Protein AF-A0A3D0UW95-F1 (afdb_monomer)

Mean predicted aligned error: 10.12 Å

Foldseek 3Di:
DCCVVVVLVVVLVVLVVVLVVLLVVLVVQCVPCPPPPVSNVVSVVSNVVSVVSNVVSVVSVVVVVVVCVVVVVVVVPDDPDDD

Radius of gyration: 20.66 Å; Cα contacts (8 Å, |Δi|>4): 40; chains: 1; bounding box: 47×20×62 Å

Secondary structure (DSSP, 8-state):
-HHHHHHHHHHHHHHHHHHHHHHHHHHHHHHTTTT-HHHHHHHHHHHHHHHHHHHHHHHHHHHHHHHHHHHHHHHT-S-----

pLDDT: mean 78.64, std 9.59, range [53.0, 88.88]

Structure (mmCIF, N/CA/C/O backbone):
data_AF-A0A3D0UW95-F1
#
_entry.id   AF-A0A3D0UW95-F1
#
loop_
_atom_site.group_PDB
_atom_site.id
_atom_site.type_symbol
_atom_site.label_atom_id
_atom_site.label_alt_id
_atom_site.label_comp_id
_atom_site.label_asym_id
_atom_site.label_entity_id
_atom_site.label_seq_id
_atom_site.pdbx_PDB_ins_code
_atom_site.Cartn_x
_atom_site.Cartn_y
_atom_site.Cartn_z
_atom_site.occupancy
_atom_site.B_iso_or_equiv
_atom_site.auth_seq_id
_atom_site.auth_comp_id
_atom_site.auth_asym_id
_atom_site.auth_atom_id
_atom_site.pdbx_PDB_model_num
ATOM 1 N N . MET A 1 1 ? 8.632 3.727 -23.696 1.00 54.31 1 MET A N 1
ATOM 2 C CA . MET A 1 1 ? 8.411 2.674 -22.669 1.00 54.31 1 MET A CA 1
ATOM 3 C C . MET A 1 1 ? 7.570 3.241 -21.524 1.00 54.31 1 MET A C 1
ATOM 5 O O . MET A 1 1 ? 7.931 3.143 -20.356 1.00 54.31 1 MET A O 1
ATOM 9 N N . ASP A 1 2 ? 6.435 3.848 -21.863 1.00 67.06 2 ASP A N 1
ATOM 10 C CA . ASP A 1 2 ? 5.705 4.741 -20.949 1.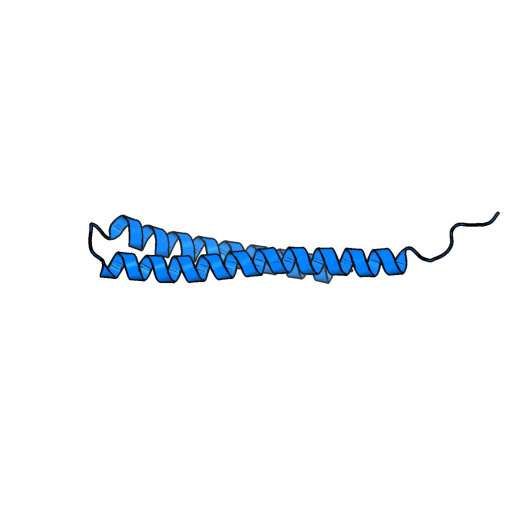00 67.06 2 ASP A CA 1
ATOM 11 C C . ASP A 1 2 ? 4.419 4.108 -20.433 1.00 67.06 2 ASP A C 1
ATOM 13 O O . ASP A 1 2 ? 3.977 4.411 -19.331 1.00 67.06 2 ASP A O 1
ATOM 17 N N . ILE A 1 3 ? 3.897 3.126 -21.170 1.00 73.44 3 ILE A N 1
ATOM 18 C CA . ILE A 1 3 ? 2.799 2.258 -20.736 1.00 73.44 3 ILE A CA 1
ATOM 19 C C . ILE A 1 3 ? 3.140 1.551 -19.425 1.00 73.44 3 ILE A C 1
ATOM 21 O O . ILE A 1 3 ? 2.298 1.498 -18.542 1.00 73.44 3 ILE A O 1
ATOM 25 N N . VAL A 1 4 ? 4.381 1.087 -19.247 1.00 75.19 4 VAL A N 1
ATOM 26 C CA . VAL A 1 4 ? 4.815 0.430 -18.004 1.00 75.19 4 VAL A CA 1
ATOM 27 C C . VAL A 1 4 ? 4.777 1.416 -16.833 1.00 75.19 4 VAL A C 1
ATOM 29 O O . VAL A 1 4 ? 4.137 1.139 -15.823 1.00 75.19 4 VAL A O 1
ATOM 32 N N . LYS A 1 5 ? 5.380 2.606 -16.981 1.00 74.94 5 LYS A N 1
ATOM 33 C CA . LYS A 1 5 ? 5.363 3.645 -15.935 1.00 74.94 5 LYS A CA 1
ATOM 34 C C . LYS A 1 5 ? 3.947 4.122 -15.621 1.00 74.94 5 LYS A C 1
ATOM 36 O O . LYS A 1 5 ? 3.609 4.286 -14.455 1.00 74.94 5 LYS A O 1
ATOM 41 N N . SER A 1 6 ? 3.127 4.329 -16.649 1.00 79.19 6 SER A N 1
ATOM 42 C CA . SER A 1 6 ? 1.746 4.787 -16.509 1.00 79.19 6 SER A CA 1
ATOM 43 C C . SER A 1 6 ? 0.872 3.728 -15.835 1.00 79.19 6 SER A C 1
ATOM 45 O O . SER A 1 6 ? 0.158 4.047 -14.891 1.00 79.19 6 SER A O 1
ATOM 47 N N . PHE A 1 7 ? 1.008 2.458 -16.225 1.00 81.50 7 PHE A N 1
ATOM 48 C CA . PHE A 1 7 ? 0.290 1.337 -15.620 1.00 81.50 7 PHE A CA 1
ATOM 49 C C . PHE A 1 7 ? 0.665 1.147 -14.149 1.00 81.50 7 PHE A C 1
ATOM 51 O O . PHE A 1 7 ? -0.211 1.056 -13.296 1.00 81.50 7 PHE A O 1
ATOM 58 N N . ILE A 1 8 ? 1.959 1.167 -13.829 1.00 82.12 8 ILE A N 1
ATOM 59 C CA . ILE A 1 8 ? 2.451 1.103 -12.448 1.00 82.12 8 ILE A CA 1
ATOM 60 C C . ILE A 1 8 ? 1.944 2.295 -11.640 1.00 82.12 8 ILE A C 1
ATOM 62 O O . ILE A 1 8 ? 1.340 2.085 -10.598 1.00 82.12 8 ILE A O 1
ATOM 66 N N . ASN A 1 9 ? 2.094 3.532 -12.119 1.00 82.19 9 ASN A N 1
ATOM 67 C CA . ASN A 1 9 ? 1.622 4.708 -11.383 1.00 82.19 9 ASN A CA 1
ATOM 68 C C . ASN A 1 9 ? 0.097 4.689 -11.167 1.00 82.19 9 ASN A C 1
ATOM 70 O O . ASN A 1 9 ? -0.388 5.081 -10.108 1.00 82.19 9 ASN A O 1
ATOM 74 N N . TRP A 1 10 ? -0.658 4.172 -12.138 1.00 84.62 10 TRP A N 1
ATOM 75 C CA . TRP A 1 10 ? -2.103 3.985 -12.027 1.00 84.62 10 TRP A CA 1
ATOM 76 C C . TRP A 1 10 ? -2.470 2.935 -10.968 1.00 84.62 10 TRP A C 1
ATOM 78 O O . TRP A 1 10 ? -3.297 3.202 -10.095 1.00 84.62 10 TRP A O 1
ATOM 88 N N . VAL A 1 11 ? -1.798 1.779 -10.972 1.00 82.94 11 VAL A N 1
ATOM 89 C CA . VAL A 1 11 ? -1.989 0.725 -9.961 1.00 82.94 11 VAL A CA 1
ATOM 90 C C . VAL A 1 11 ? -1.542 1.194 -8.574 1.00 82.94 11 VAL A C 1
ATOM 92 O O . VAL A 1 11 ? -2.258 0.951 -7.607 1.00 82.94 11 VAL A O 1
ATOM 95 N N . LEU A 1 12 ? -0.416 1.907 -8.450 1.00 81.69 12 LEU A N 1
ATOM 96 C CA . LEU A 1 12 ? 0.060 2.475 -7.181 1.00 81.69 12 LEU A CA 1
ATOM 97 C C . LEU A 1 12 ? -0.909 3.521 -6.621 1.00 81.69 12 LEU A C 1
ATOM 99 O O . LEU A 1 12 ? -1.131 3.555 -5.409 1.00 81.69 12 LEU A O 1
ATOM 103 N N . GLY A 1 13 ? -1.492 4.359 -7.481 1.00 82.56 13 GLY A N 1
ATOM 104 C CA . GLY A 1 13 ? -2.510 5.332 -7.088 1.00 82.56 13 GLY A CA 1
ATOM 105 C C . GLY A 1 13 ? -3.767 4.650 -6.549 1.00 82.56 13 GLY A C 1
ATOM 106 O O . GLY A 1 13 ? -4.251 5.004 -5.472 1.00 82.56 13 GLY A O 1
ATOM 107 N N . LEU A 1 14 ? -4.246 3.614 -7.244 1.00 86.19 14 LEU A N 1
ATOM 108 C CA . LEU A 1 14 ? -5.409 2.838 -6.813 1.00 86.19 14 LEU A CA 1
ATOM 109 C C . LEU A 1 14 ? -5.136 2.068 -5.510 1.00 86.19 14 LEU A C 1
ATOM 111 O O . LEU A 1 14 ? -5.962 2.085 -4.599 1.00 86.19 14 LEU A O 1
ATOM 115 N N . LEU A 1 15 ? -3.957 1.452 -5.371 1.00 84.25 15 LEU A N 1
ATOM 116 C CA . LEU A 1 15 ? -3.552 0.769 -4.138 1.00 84.25 15 LEU A CA 1
ATOM 117 C C . LEU A 1 15 ? -3.424 1.736 -2.959 1.00 84.25 15 LEU A C 1
ATOM 119 O O . LEU A 1 15 ? -3.847 1.398 -1.857 1.00 84.25 15 LEU A O 1
ATOM 123 N N . SER A 1 16 ? -2.868 2.930 -3.178 1.00 80.94 16 SER A N 1
ATOM 124 C CA . SER A 1 16 ? -2.737 3.950 -2.129 1.00 80.94 16 SER A CA 1
ATOM 125 C C . SER A 1 16 ? -4.100 4.431 -1.642 1.00 80.94 16 SER A C 1
ATOM 127 O O . SER A 1 16 ? -4.285 4.620 -0.442 1.00 80.94 16 SER A O 1
ATOM 129 N N . LEU A 1 17 ? -5.076 4.562 -2.544 1.00 87.81 17 LEU A N 1
ATOM 130 C CA . LEU A 1 17 ? -6.451 4.904 -2.184 1.00 87.81 17 LEU A CA 1
ATOM 131 C C . LEU A 1 17 ? -7.094 3.816 -1.307 1.00 87.81 17 LEU A C 1
ATOM 133 O O . LEU A 1 17 ? -7.708 4.119 -0.284 1.00 87.81 17 LEU A O 1
ATOM 137 N N . ILE A 1 18 ? -6.899 2.544 -1.665 1.00 86.44 18 ILE A N 1
ATOM 138 C CA . ILE A 1 18 ? -7.389 1.399 -0.882 1.00 86.44 18 ILE A CA 1
ATOM 139 C C . ILE A 1 18 ? -6.677 1.321 0.479 1.00 86.44 18 ILE A C 1
ATOM 141 O O . ILE A 1 18 ? -7.320 1.093 1.505 1.00 86.44 18 ILE A O 1
ATOM 145 N N . ALA A 1 19 ? -5.361 1.548 0.513 1.00 83.31 19 ALA A N 1
ATOM 146 C CA . ALA A 1 19 ? -4.567 1.567 1.739 1.00 83.31 19 ALA A CA 1
ATOM 147 C C . ALA A 1 19 ? -5.012 2.688 2.689 1.00 83.31 19 ALA A C 1
ATOM 149 O O . ALA A 1 19 ? -5.143 2.445 3.887 1.00 83.31 19 ALA A O 1
ATOM 150 N N . LEU A 1 20 ? -5.318 3.879 2.162 1.00 85.56 20 LEU A N 1
ATOM 151 C CA . LEU A 1 20 ? -5.922 4.977 2.922 1.00 85.56 20 LEU A CA 1
ATOM 152 C C . LEU A 1 20 ? -7.284 4.583 3.499 1.00 85.56 20 LEU A C 1
ATOM 154 O O . LEU A 1 20 ? -7.529 4.813 4.680 1.00 85.56 20 LEU A O 1
ATOM 158 N N . GLY A 1 21 ? -8.145 3.935 2.709 1.00 87.56 21 GLY A N 1
ATOM 159 C CA . GLY A 1 21 ? -9.438 3.435 3.185 1.00 87.56 21 GLY A CA 1
ATOM 160 C C . GLY A 1 21 ? -9.299 2.431 4.336 1.00 87.56 21 GLY A C 1
ATOM 161 O O . GLY A 1 21 ? -9.975 2.557 5.357 1.00 87.56 21 GLY A O 1
ATOM 162 N N . MET A 1 22 ? -8.372 1.475 4.220 1.00 82.69 22 MET A N 1
ATOM 163 C CA . MET A 1 22 ? -8.083 0.509 5.288 1.00 82.69 22 MET A CA 1
ATOM 164 C C . MET A 1 22 ? -7.449 1.161 6.521 1.00 82.69 22 MET A C 1
ATOM 166 O O . MET A 1 22 ? -7.785 0.790 7.645 1.00 82.69 22 MET A O 1
ATOM 170 N N . ALA A 1 23 ? -6.563 2.142 6.333 1.00 83.69 23 ALA A N 1
ATOM 171 C CA . ALA A 1 23 ? -5.954 2.893 7.425 1.00 83.69 23 ALA A CA 1
ATOM 172 C C . ALA A 1 23 ? -6.994 3.721 8.190 1.00 83.69 23 ALA A C 1
ATOM 174 O O . ALA A 1 23 ? -6.971 3.733 9.418 1.00 83.69 23 ALA A O 1
ATOM 175 N N . LEU A 1 24 ? -7.941 4.349 7.485 1.00 86.94 24 LEU A N 1
ATOM 176 C CA . LEU A 1 24 ? -9.061 5.058 8.102 1.00 86.94 24 LEU A CA 1
ATOM 177 C C . LEU A 1 24 ? -9.963 4.097 8.872 1.00 86.94 24 LEU A C 1
ATOM 179 O O . LEU A 1 24 ? -10.280 4.381 10.019 1.00 86.94 24 LEU A O 1
ATOM 183 N N . TRP A 1 25 ? -10.317 2.943 8.302 1.00 83.50 25 TRP A N 1
ATOM 184 C CA . TRP A 1 25 ? -11.153 1.950 8.985 1.00 83.50 25 TRP A CA 1
ATOM 185 C C . TRP A 1 25 ? -10.479 1.387 10.244 1.00 83.50 25 TRP A C 1
ATOM 187 O O . TRP A 1 25 ? -11.073 1.363 11.322 1.00 83.50 25 TRP A O 1
ATOM 197 N N . GLY A 1 26 ? -9.214 0.973 10.132 1.00 83.19 26 GLY A N 1
ATOM 198 C CA . GLY A 1 26 ? -8.429 0.464 11.258 1.00 83.19 26 GLY A CA 1
ATOM 199 C C . GLY A 1 26 ? -8.161 1.533 12.320 1.00 83.19 26 GLY A C 1
ATOM 200 O O . GLY A 1 26 ? -8.253 1.252 13.514 1.00 83.19 26 GLY A O 1
ATOM 201 N N . GLY A 1 27 ? -7.896 2.770 11.892 1.00 81.94 27 GLY A N 1
ATOM 202 C CA . GLY A 1 27 ? -7.702 3.926 12.763 1.00 81.94 27 GLY A CA 1
ATOM 203 C C . GLY A 1 27 ? -8.974 4.311 13.515 1.00 81.94 27 GLY A C 1
ATOM 204 O O . GLY A 1 27 ? -8.925 4.477 14.731 1.00 81.94 27 GLY A O 1
ATOM 205 N N . PHE A 1 28 ? -10.127 4.365 12.840 1.00 83.38 28 PHE A N 1
ATOM 206 C CA . PHE A 1 28 ? -11.418 4.624 13.487 1.00 83.38 28 PHE A CA 1
ATOM 207 C C . PHE A 1 28 ? -11.747 3.538 14.509 1.00 83.38 28 PHE A C 1
ATOM 209 O O . PHE A 1 28 ? -12.146 3.838 15.629 1.00 83.38 28 PHE A O 1
ATOM 216 N N . GLN A 1 29 ? -11.497 2.272 14.169 1.0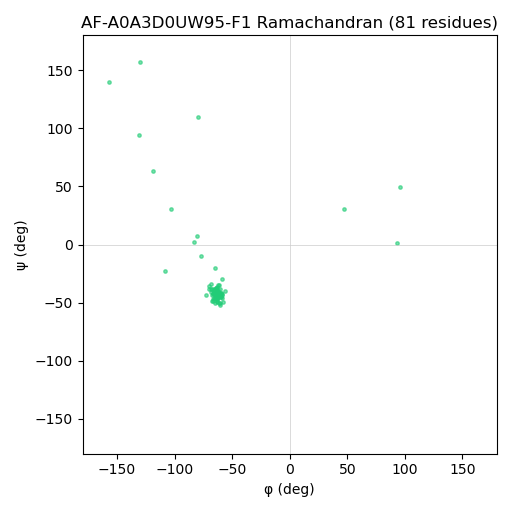0 81.81 29 GLN A N 1
ATOM 217 C CA . GLN A 1 29 ? -11.700 1.159 15.090 1.00 81.81 29 GLN A CA 1
ATOM 218 C C . GLN A 1 29 ? -10.800 1.250 16.336 1.00 81.81 29 GLN A C 1
ATOM 220 O O . GLN A 1 29 ? -11.250 0.889 17.422 1.00 81.81 29 GLN A O 1
ATOM 225 N N . MET A 1 30 ? -9.565 1.754 16.211 1.00 77.38 30 MET A N 1
ATOM 226 C CA . MET A 1 30 ? -8.678 2.007 17.358 1.00 77.38 30 MET A CA 1
ATOM 227 C C . MET A 1 30 ? -9.121 3.215 18.190 1.00 77.38 30 MET A C 1
ATOM 229 O O . MET A 1 30 ? -9.140 3.126 19.414 1.00 77.38 30 MET A O 1
ATOM 233 N N . VAL A 1 31 ? -9.502 4.327 17.553 1.00 81.25 31 VAL A N 1
ATOM 234 C CA . VAL A 1 31 ? -9.928 5.560 18.244 1.00 81.25 31 VAL A CA 1
ATOM 235 C C . VAL A 1 31 ? -11.263 5.358 18.968 1.00 81.25 31 VAL A C 1
ATOM 237 O O . VAL A 1 31 ? -11.437 5.820 20.092 1.00 81.25 31 VAL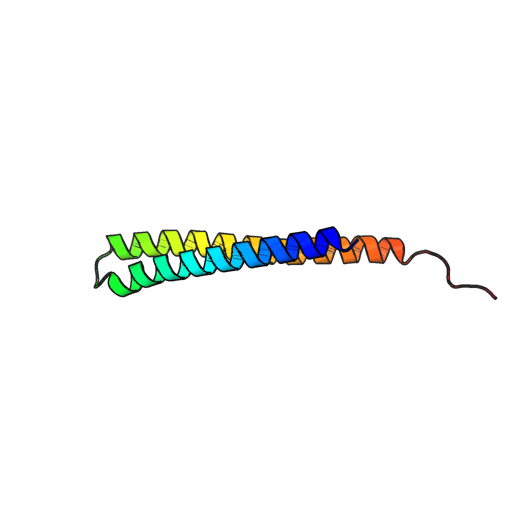 A O 1
ATOM 240 N N . THR A 1 32 ? -12.193 4.608 18.374 1.00 81.06 32 THR A N 1
ATOM 241 C CA . THR A 1 32 ? -13.491 4.265 18.981 1.00 81.06 32 THR A CA 1
ATOM 242 C C . THR A 1 32 ? -13.409 3.053 19.922 1.00 81.06 32 THR A C 1
ATOM 244 O O . THR A 1 32 ? -14.423 2.639 20.481 1.00 81.06 32 THR A O 1
ATOM 247 N N . ALA A 1 33 ? -12.225 2.468 20.145 1.00 76.44 33 ALA A N 1
ATOM 248 C CA . ALA A 1 33 ? -12.083 1.298 21.013 1.00 76.44 33 ALA A CA 1
ATOM 249 C C . ALA A 1 33 ? -12.427 1.587 22.487 1.00 76.44 33 ALA A C 1
ATOM 251 O O . ALA A 1 33 ? -12.742 0.645 23.200 1.00 76.44 33 ALA A O 1
ATOM 252 N N . ALA A 1 34 ? -12.421 2.849 22.943 1.00 74.81 34 ALA A N 1
ATOM 253 C CA . ALA A 1 34 ? -12.852 3.262 24.291 1.00 74.81 34 ALA A CA 1
ATOM 254 C C . ALA A 1 34 ? -12.285 2.403 25.453 1.00 74.81 34 ALA A C 1
ATOM 256 O O . ALA A 1 34 ? -12.938 2.239 26.479 1.00 74.81 34 ALA A O 1
ATOM 257 N N . GLY A 1 35 ? -11.074 1.850 25.290 1.00 70.62 35 GLY A N 1
ATOM 258 C CA . GLY A 1 35 ? -10.413 0.982 26.275 1.00 70.62 35 GLY A CA 1
ATOM 259 C C . GLY A 1 35 ? -10.628 -0.529 26.094 1.00 70.62 35 GLY A C 1
ATOM 260 O O . GLY A 1 35 ? -10.097 -1.303 26.882 1.00 70.62 35 GLY A O 1
ATOM 261 N N . ASP A 1 36 ? -11.359 -0.970 25.067 1.00 80.31 36 ASP A N 1
ATOM 262 C CA . ASP A 1 36 ? -11.522 -2.387 24.722 1.00 80.31 36 ASP A CA 1
ATOM 263 C C . ASP A 1 36 ? -10.294 -2.920 23.957 1.00 80.31 36 ASP A C 1
ATOM 265 O O . ASP A 1 36 ? -10.054 -2.587 22.787 1.00 80.31 36 ASP A O 1
ATOM 269 N N . ASP A 1 37 ? -9.517 -3.781 24.618 1.00 76.62 37 ASP A N 1
ATOM 270 C CA . ASP A 1 37 ? -8.310 -4.408 24.061 1.00 76.62 37 ASP A CA 1
ATOM 271 C C . ASP A 1 37 ? -8.581 -5.223 22.785 1.00 76.62 37 ASP A C 1
ATOM 273 O O . ASP A 1 37 ? -7.708 -5.350 21.916 1.00 76.62 37 ASP A O 1
ATOM 277 N N . GLY A 1 38 ? -9.787 -5.781 22.644 1.00 80.38 38 GLY A N 1
ATOM 278 C CA . GLY A 1 38 ? -10.188 -6.570 21.482 1.00 80.38 38 GLY A CA 1
ATOM 279 C C . GLY A 1 38 ? -10.297 -5.708 20.228 1.00 80.38 38 GLY A C 1
ATOM 280 O O . GLY A 1 38 ? -9.712 -6.026 19.186 1.00 80.38 38 GLY A O 1
ATOM 281 N N . LYS A 1 39 ? -10.990 -4.571 20.334 1.00 75.75 39 LYS A N 1
ATOM 282 C CA . LYS A 1 39 ? -11.129 -3.601 19.237 1.00 75.75 39 LYS A CA 1
ATOM 283 C C . LYS A 1 39 ? -9.798 -2.954 18.878 1.00 75.75 39 LYS A C 1
ATOM 285 O O . LYS A 1 39 ? -9.511 -2.811 17.686 1.00 75.75 39 LYS A O 1
ATOM 290 N N . TYR A 1 40 ? -8.964 -2.660 19.877 1.00 79.81 40 TYR A N 1
ATOM 291 C CA . TYR A 1 40 ? -7.623 -2.115 19.669 1.00 79.81 40 TYR A CA 1
ATOM 292 C C . TYR A 1 40 ? -6.718 -3.093 18.907 1.00 79.81 40 TYR A C 1
ATOM 294 O O . TYR A 1 40 ? -6.151 -2.729 17.876 1.00 79.81 40 TYR A O 1
ATOM 302 N N . LYS A 1 41 ? -6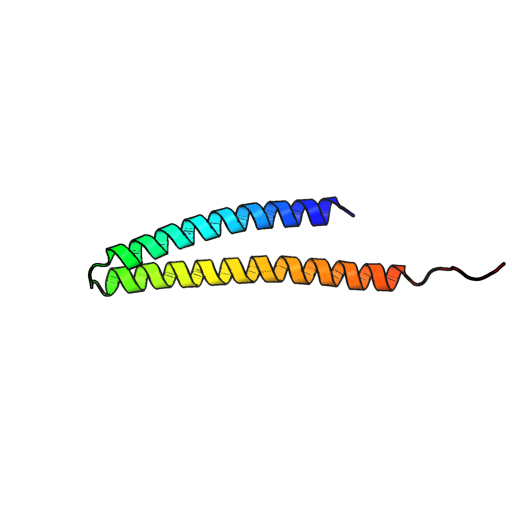.640 -4.366 19.329 1.00 81.19 41 LYS A N 1
ATOM 303 C CA . LYS A 1 41 ? -5.877 -5.403 18.602 1.00 81.19 41 LYS A CA 1
ATOM 304 C C . LYS A 1 41 ? -6.400 -5.631 17.186 1.00 81.19 41 LYS A C 1
ATOM 306 O O . LYS A 1 41 ? -5.600 -5.839 16.273 1.00 81.19 41 LYS A O 1
ATOM 311 N N . GLY A 1 42 ? -7.719 -5.587 16.996 1.00 82.31 42 GLY A N 1
ATOM 312 C CA . GLY A 1 42 ? -8.346 -5.695 15.679 1.00 82.31 42 GLY A CA 1
ATOM 313 C C . GLY A 1 42 ? -7.899 -4.576 14.736 1.00 82.31 42 GLY A C 1
ATOM 314 O O . GLY A 1 42 ? -7.392 -4.857 13.649 1.00 82.31 42 GLY A O 1
ATOM 315 N N . GLY A 1 43 ? -7.998 -3.322 15.181 1.00 81.31 43 GLY A N 1
ATOM 316 C CA . GLY A 1 43 ? -7.551 -2.169 14.400 1.00 81.31 43 GLY A CA 1
ATOM 317 C C . GLY A 1 43 ? -6.039 -2.172 14.151 1.00 81.31 43 GLY A C 1
ATOM 318 O O . GLY A 1 43 ? -5.606 -1.929 13.027 1.00 81.31 43 GLY A O 1
ATOM 319 N N . PHE A 1 44 ? -5.232 -2.582 15.137 1.00 82.38 44 PHE A N 1
ATOM 320 C CA . PHE A 1 44 ? -3.777 -2.709 14.990 1.00 82.38 44 PHE A CA 1
ATOM 321 C C . PHE A 1 44 ? -3.377 -3.762 13.943 1.00 82.38 44 PHE A C 1
ATOM 323 O O . PHE A 1 44 ? -2.418 -3.570 13.194 1.00 82.38 44 PHE A O 1
ATOM 330 N N . LYS A 1 45 ? -4.123 -4.871 13.838 1.00 85.94 4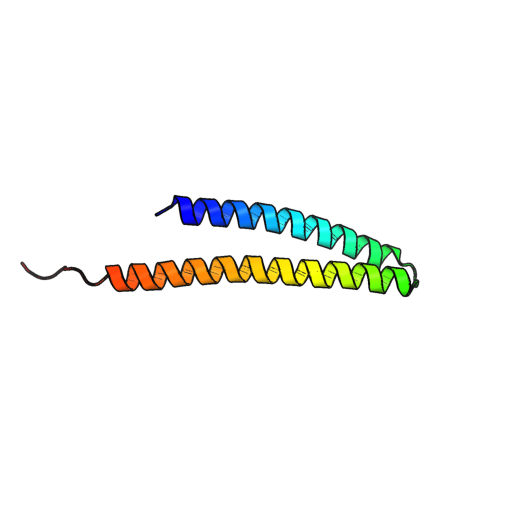5 LYS A N 1
ATOM 331 C CA . LYS A 1 45 ? -3.912 -5.895 12.800 1.00 85.94 45 LYS A CA 1
ATOM 332 C C . LYS A 1 45 ? -4.178 -5.340 11.399 1.00 85.94 45 LYS A C 1
ATOM 334 O O . LYS A 1 45 ? -3.378 -5.590 10.498 1.00 85.94 45 LYS A O 1
ATOM 339 N N . ILE A 1 46 ? -5.255 -4.569 11.236 1.00 85.19 46 ILE A N 1
ATOM 340 C CA . ILE A 1 46 ? -5.607 -3.908 9.970 1.00 85.19 46 ILE A CA 1
ATOM 341 C C . ILE A 1 46 ? -4.540 -2.874 9.602 1.00 85.19 46 ILE A C 1
ATOM 343 O O . ILE A 1 46 ? -4.038 -2.883 8.483 1.00 85.19 46 ILE A O 1
ATOM 347 N N . LEU A 1 47 ? -4.119 -2.043 10.558 1.00 85.75 47 LEU A N 1
ATOM 348 C CA . LEU A 1 47 ? -3.053 -1.058 10.363 1.00 85.75 47 LEU A CA 1
ATOM 349 C C . LEU A 1 47 ? -1.728 -1.710 9.969 1.00 85.75 47 LEU A C 1
ATOM 351 O O . LEU A 1 47 ? -1.064 -1.235 9.053 1.00 85.75 47 LEU A O 1
ATOM 355 N N . LYS A 1 48 ? -1.363 -2.835 10.593 1.00 87.19 48 LYS A N 1
ATOM 356 C CA . LYS A 1 48 ? -0.164 -3.595 10.220 1.00 87.19 48 LYS A CA 1
ATOM 357 C C . LYS A 1 48 ? -0.247 -4.113 8.780 1.00 87.19 48 LYS A C 1
ATOM 359 O O . LYS A 1 48 ? 0.738 -4.033 8.053 1.00 87.19 48 LYS A O 1
ATOM 364 N N . GLN A 1 49 ? -1.408 -4.609 8.352 1.00 86.38 49 GLN A N 1
ATOM 365 C CA . GLN A 1 49 ? -1.629 -5.042 6.967 1.00 86.38 49 GLN A CA 1
ATOM 366 C C . GLN A 1 49 ? -1.596 -3.867 5.979 1.00 86.38 49 GLN A C 1
ATOM 368 O O . GLN A 1 49 ? -0.946 -3.967 4.940 1.00 86.38 49 GLN A O 1
ATOM 373 N N . ALA A 1 50 ? -2.220 -2.738 6.323 1.00 85.56 50 ALA A N 1
ATOM 374 C CA . ALA A 1 50 ? -2.188 -1.518 5.521 1.00 85.56 50 ALA A CA 1
ATOM 375 C C . ALA A 1 50 ? -0.759 -0.967 5.380 1.00 85.56 50 ALA A C 1
ATOM 377 O O . ALA A 1 50 ? -0.352 -0.595 4.282 1.00 85.56 50 ALA A O 1
ATOM 378 N N . ALA A 1 51 ? 0.032 -0.991 6.458 1.00 87.19 51 ALA A N 1
ATOM 379 C CA . ALA A 1 51 ? 1.434 -0.579 6.450 1.00 87.19 51 ALA A CA 1
ATOM 380 C C . ALA A 1 51 ? 2.282 -1.446 5.508 1.00 87.19 51 ALA A C 1
ATOM 382 O O . ALA A 1 51 ? 3.073 -0.915 4.734 1.00 87.19 51 ALA A O 1
ATOM 383 N N . ILE A 1 52 ? 2.085 -2.768 5.516 1.00 88.56 52 ILE A N 1
ATOM 384 C CA . ILE A 1 52 ? 2.772 -3.682 4.590 1.00 88.56 52 ILE A CA 1
ATOM 385 C C . ILE A 1 52 ? 2.386 -3.371 3.139 1.00 88.56 52 ILE A C 1
ATOM 387 O O . ILE A 1 52 ? 3.262 -3.305 2.281 1.00 88.56 52 ILE A O 1
ATOM 391 N N . GLY A 1 53 ? 1.103 -3.119 2.864 1.00 83.12 53 GLY A N 1
ATOM 392 C CA . GLY A 1 53 ? 0.646 -2.698 1.536 1.00 83.12 53 GLY A CA 1
ATOM 393 C C . GLY A 1 53 ? 1.312 -1.399 1.070 1.00 83.12 53 GLY A C 1
ATOM 394 O O . GLY A 1 53 ? 1.825 -1.338 -0.045 1.00 83.12 53 GLY A O 1
ATOM 395 N N . LEU A 1 54 ? 1.385 -0.394 1.946 1.00 85.44 54 LEU A N 1
ATOM 396 C CA . LEU A 1 54 ? 2.069 0.880 1.690 1.00 85.44 54 LEU A CA 1
ATOM 397 C C . LEU A 1 54 ? 3.562 0.695 1.388 1.00 85.44 54 LEU A C 1
ATOM 399 O O . LEU A 1 54 ? 4.089 1.309 0.461 1.00 85.44 54 LEU A O 1
ATOM 403 N N . ILE A 1 55 ? 4.234 -0.190 2.128 1.00 88.88 55 ILE A N 1
ATOM 404 C CA . ILE A 1 55 ? 5.641 -0.532 1.893 1.00 88.88 55 ILE A CA 1
ATOM 405 C C . ILE A 1 55 ? 5.809 -1.177 0.513 1.00 88.88 55 ILE A C 1
ATOM 407 O O . ILE A 1 55 ? 6.680 -0.758 -0.242 1.00 88.88 55 ILE A O 1
ATOM 411 N N . VAL A 1 56 ? 4.969 -2.148 0.144 1.00 85.69 56 VAL A N 1
ATOM 412 C CA . VAL A 1 56 ? 5.042 -2.831 -1.164 1.00 85.69 56 VAL A CA 1
ATOM 413 C C . VAL A 1 56 ? 4.841 -1.852 -2.323 1.00 85.69 56 VAL A C 1
ATOM 415 O O . VAL A 1 56 ? 5.575 -1.913 -3.308 1.00 85.69 56 VAL A O 1
ATOM 418 N N . VAL A 1 57 ? 3.898 -0.918 -2.193 1.00 82.44 57 VAL A N 1
ATOM 419 C CA . VAL A 1 57 ? 3.678 0.178 -3.154 1.00 82.44 57 VAL A CA 1
ATOM 420 C C . VAL A 1 57 ? 4.947 1.018 -3.305 1.00 82.44 57 VAL A C 1
ATOM 422 O O . VAL A 1 57 ? 5.419 1.219 -4.423 1.00 82.44 57 VAL A O 1
ATOM 425 N N . GLY A 1 58 ? 5.551 1.445 -2.192 1.00 83.88 58 GLY A N 1
ATOM 426 C CA . GLY A 1 58 ? 6.807 2.202 -2.208 1.00 83.88 58 GLY A CA 1
ATOM 427 C C . GLY A 1 58 ? 7.962 1.429 -2.853 1.00 83.88 58 GLY A C 1
ATOM 428 O O . GLY A 1 58 ? 8.670 1.963 -3.707 1.00 83.88 58 GLY A O 1
ATOM 429 N N . PHE A 1 59 ? 8.110 0.146 -2.517 1.00 85.75 59 PHE A N 1
ATOM 430 C CA . PHE A 1 59 ? 9.113 -0.736 -3.119 1.00 85.75 59 PHE A CA 1
ATOM 431 C C . PHE A 1 59 ? 8.904 -0.922 -4.622 1.00 85.75 59 PHE A C 1
ATOM 433 O O . PHE A 1 59 ? 9.876 -0.924 -5.373 1.00 85.75 59 PHE A O 1
ATOM 440 N N . SER A 1 60 ? 7.656 -1.037 -5.077 1.00 83.12 60 SER A N 1
ATOM 441 C CA . SER A 1 60 ? 7.334 -1.166 -6.499 1.00 83.12 60 SER A CA 1
ATOM 442 C C . SER A 1 60 ? 7.856 0.031 -7.301 1.00 83.12 60 SER A C 1
ATOM 444 O O . SER A 1 60 ? 8.489 -0.154 -8.340 1.00 83.12 60 SER A O 1
ATOM 446 N N . TRP A 1 61 ? 7.691 1.252 -6.782 1.00 81.38 61 TRP A N 1
ATOM 447 C CA . TRP A 1 61 ? 8.214 2.459 -7.429 1.00 81.38 61 TRP A CA 1
ATOM 448 C C . TRP A 1 61 ? 9.747 2.471 -7.509 1.00 81.38 61 TRP A C 1
ATOM 450 O O . TRP A 1 61 ? 10.310 2.761 -8.567 1.00 81.38 61 TRP A O 1
ATOM 460 N N . ILE A 1 62 ? 10.419 2.099 -6.414 1.00 85.75 62 ILE A N 1
ATOM 461 C CA . ILE A 1 62 ? 11.886 2.028 -6.344 1.00 85.75 62 ILE A CA 1
ATOM 462 C C . ILE A 1 62 ? 12.422 1.027 -7.368 1.00 85.75 62 ILE A C 1
ATOM 464 O O . ILE A 1 62 ? 13.289 1.380 -8.161 1.00 85.75 62 ILE A O 1
ATOM 468 N N . ILE A 1 63 ? 11.874 -0.192 -7.400 1.00 85.75 63 ILE A N 1
ATOM 469 C CA . ILE A 1 63 ? 12.319 -1.261 -8.308 1.00 85.75 63 ILE A CA 1
ATOM 470 C C . ILE A 1 63 ? 12.179 -0.831 -9.769 1.00 85.75 63 ILE A C 1
ATOM 472 O O . ILE A 1 63 ? 13.093 -1.029 -10.567 1.00 85.75 63 ILE A O 1
ATOM 476 N N . VAL A 1 64 ? 11.052 -0.212 -10.122 1.00 80.12 64 VAL A N 1
ATOM 477 C CA . VAL A 1 64 ? 10.813 0.275 -11.483 1.00 80.12 64 VAL A CA 1
ATOM 478 C C . VAL A 1 64 ? 11.832 1.355 -11.841 1.00 80.12 64 VAL A C 1
ATOM 480 O O . VAL A 1 64 ? 12.453 1.271 -12.900 1.00 80.12 64 VAL A O 1
ATOM 483 N N . SER A 1 65 ? 12.070 2.320 -10.950 1.00 82.38 65 SER A N 1
ATOM 484 C CA . SER A 1 65 ? 13.094 3.355 -11.142 1.00 82.38 65 SER A CA 1
ATOM 485 C C . SER A 1 65 ? 14.498 2.756 -11.309 1.00 82.38 65 SER A C 1
ATOM 487 O O . SER A 1 65 ? 15.224 3.133 -12.229 1.00 82.38 65 SER A O 1
ATOM 489 N N . SER A 1 66 ? 14.853 1.752 -10.501 1.00 87.44 66 SER A N 1
ATOM 490 C CA . SER A 1 66 ? 16.125 1.027 -10.605 1.00 87.44 66 SER A CA 1
ATOM 491 C C . SER A 1 66 ? 16.272 0.292 -11.935 1.00 87.44 66 SER A C 1
ATOM 493 O O . SER A 1 66 ? 17.325 0.375 -12.556 1.00 87.44 66 SER A O 1
ATOM 495 N N . ILE A 1 67 ? 15.226 -0.381 -12.418 1.00 84.56 67 ILE A N 1
ATOM 496 C CA . ILE A 1 67 ? 15.235 -1.056 -13.725 1.00 84.56 67 ILE A CA 1
ATOM 497 C C . ILE A 1 67 ? 15.420 -0.046 -14.861 1.00 84.56 67 ILE A C 1
ATOM 499 O O . ILE A 1 67 ? 16.214 -0.290 -15.765 1.00 84.56 67 ILE A O 1
ATOM 503 N N . PHE A 1 68 ? 14.746 1.106 -14.809 1.00 77.31 68 PHE A N 1
ATOM 504 C CA . PHE A 1 68 ? 14.946 2.170 -15.798 1.00 77.31 68 PHE A CA 1
ATOM 505 C C . PHE A 1 68 ? 16.360 2.750 -15.753 1.00 77.31 68 PHE A C 1
ATOM 507 O O . PHE A 1 68 ? 16.916 3.043 -16.807 1.00 77.31 68 PHE A O 1
ATOM 514 N N . TRP A 1 69 ? 16.950 2.895 -14.566 1.00 81.62 69 TRP A N 1
ATOM 515 C CA . TRP A 1 69 ? 18.332 3.347 -14.411 1.00 81.62 69 TRP A CA 1
ATOM 516 C C . TRP A 1 69 ? 19.334 2.323 -14.957 1.00 81.62 69 TRP A C 1
ATOM 518 O O . TRP A 1 69 ? 20.256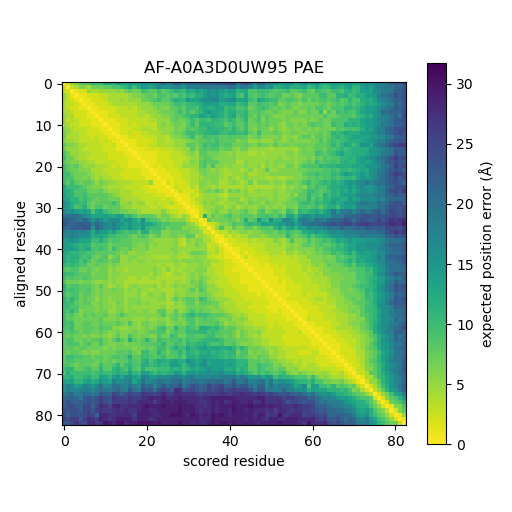 2.701 -15.670 1.00 81.62 69 TRP A O 1
ATOM 528 N N . ILE A 1 70 ? 19.117 1.029 -14.705 1.00 84.00 70 ILE A N 1
ATOM 529 C CA . ILE A 1 70 ? 19.968 -0.054 -15.220 1.00 84.00 70 ILE A CA 1
ATOM 530 C C . ILE A 1 70 ? 19.853 -0.154 -16.744 1.00 84.00 70 ILE A C 1
ATOM 532 O O . ILE A 1 70 ? 20.873 -0.182 -17.421 1.00 84.00 70 ILE A O 1
ATOM 536 N N . ILE A 1 71 ? 18.636 -0.168 -17.297 1.00 80.69 71 ILE A N 1
ATOM 537 C CA . ILE A 1 71 ? 18.408 -0.259 -18.749 1.00 80.69 71 ILE A CA 1
ATOM 538 C C . ILE A 1 71 ? 18.873 1.018 -19.459 1.00 80.69 71 ILE A C 1
ATOM 540 O O . ILE A 1 71 ? 19.493 0.932 -20.511 1.00 80.69 71 ILE A O 1
ATOM 544 N N . GLY A 1 72 ? 18.616 2.200 -18.893 1.00 73.50 72 GLY A N 1
ATOM 545 C CA . GLY A 1 72 ? 19.084 3.480 -19.434 1.00 73.50 72 GLY A CA 1
ATOM 546 C C . GLY A 1 72 ? 20.600 3.653 -19.327 1.00 73.50 72 GLY A C 1
ATOM 547 O O . GLY A 1 72 ? 21.212 4.212 -20.229 1.00 73.50 72 GLY A O 1
ATOM 548 N N . GLY A 1 73 ? 21.216 3.119 -18.270 1.00 68.75 73 GLY A N 1
ATOM 549 C CA . GLY A 1 73 ? 22.668 3.045 -18.116 1.00 68.75 73 GLY A CA 1
ATOM 550 C C . GLY A 1 73 ? 23.316 2.052 -19.082 1.00 68.75 73 GLY A C 1
ATOM 551 O O . GLY A 1 73 ? 24.380 2.339 -19.616 1.00 68.75 73 GLY A O 1
ATOM 552 N N . PHE A 1 74 ? 22.650 0.930 -19.379 1.00 58.44 74 PHE A N 1
ATOM 553 C CA . PHE A 1 74 ? 23.074 -0.008 -20.426 1.00 58.44 74 PHE A CA 1
ATOM 554 C C . PHE A 1 74 ? 22.884 0.569 -21.836 1.00 58.44 74 PHE A C 1
ATOM 556 O O . PHE A 1 74 ? 23.730 0.377 -22.701 1.00 58.44 74 PHE A O 1
ATOM 563 N N . SER A 1 75 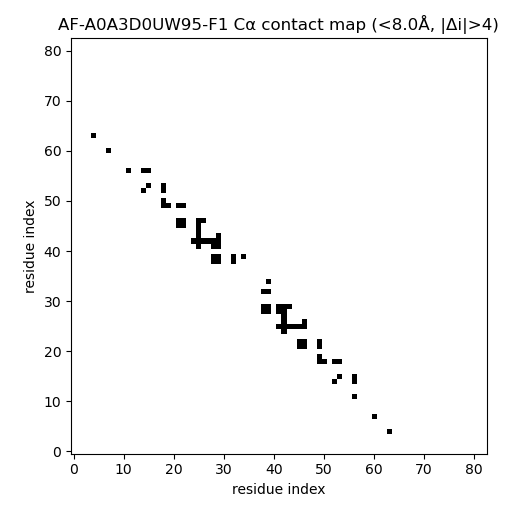? 21.795 1.309 -22.061 1.00 59.12 75 SER A N 1
ATOM 564 C CA . SER A 1 75 ? 21.492 1.984 -23.330 1.00 59.12 75 SER A CA 1
ATOM 565 C C . SER A 1 75 ? 22.301 3.272 -23.538 1.00 59.12 75 SER A C 1
ATOM 567 O O . SER A 1 75 ? 22.277 3.823 -24.634 1.00 59.12 75 SER A O 1
ATOM 569 N N . GLY A 1 76 ? 23.013 3.759 -22.517 1.00 54.25 76 GLY A N 1
ATOM 570 C CA . GLY A 1 76 ? 23.902 4.925 -22.590 1.00 54.25 76 GLY A CA 1
ATOM 571 C C . GLY A 1 76 ? 25.284 4.626 -23.182 1.00 54.25 76 GLY A C 1
ATOM 572 O O . GLY A 1 76 ? 26.159 5.486 -23.143 1.00 54.25 76 GLY A O 1
ATOM 573 N N . GLY A 1 77 ? 25.490 3.417 -23.708 1.00 53.00 77 GLY A N 1
ATOM 574 C CA . GLY A 1 77 ? 26.744 2.950 -24.292 1.00 53.00 77 GLY A CA 1
ATOM 575 C C . GLY A 1 77 ? 26.781 2.929 -25.820 1.00 53.00 77 GLY A C 1
ATOM 576 O O . GLY A 1 77 ? 27.478 2.085 -26.361 1.00 53.00 77 GLY A O 1
ATOM 577 N N . GLU A 1 78 ? 26.068 3.809 -26.528 1.00 56.81 78 GLU A N 1
ATOM 578 C CA . GLU A 1 78 ? 26.213 3.941 -27.987 1.00 56.81 78 GLU A CA 1
ATOM 579 C C . GLU A 1 78 ? 26.388 5.411 -28.412 1.00 56.81 78 GLU A C 1
ATOM 581 O O . GLU A 1 78 ? 25.436 6.151 -28.634 1.00 56.81 78 GLU A O 1
ATOM 586 N N . GLY A 1 79 ? 27.661 5.810 -28.546 1.00 55.59 79 GLY A N 1
ATOM 587 C CA . GLY A 1 79 ? 28.138 6.328 -29.832 1.00 55.59 79 GLY A CA 1
ATOM 588 C C . GLY A 1 79 ? 28.159 7.838 -30.085 1.00 55.59 79 GLY A C 1
ATOM 589 O O . GLY A 1 79 ? 27.750 8.250 -31.165 1.00 55.59 79 GLY A O 1
ATOM 590 N N . SER A 1 80 ? 28.707 8.669 -29.192 1.00 61.75 80 SER A N 1
ATOM 591 C CA . SER A 1 80 ? 29.009 10.073 -29.538 1.00 61.75 80 SER A CA 1
ATOM 592 C C . SER A 1 80 ? 30.496 10.439 -29.436 1.00 61.75 80 SER A C 1
ATOM 594 O O . SER A 1 80 ? 30.853 11.294 -28.634 1.00 61.75 80 SER A O 1
ATOM 596 N N . MET A 1 81 ? 31.341 9.800 -30.257 1.00 63.75 81 MET A N 1
ATOM 597 C CA . MET A 1 81 ? 32.551 10.356 -30.916 1.00 63.75 81 MET A CA 1
ATOM 598 C C . MET A 1 81 ? 32.818 9.469 -32.158 1.00 63.75 81 MET A C 1
ATOM 600 O O . MET A 1 81 ? 32.669 8.258 -31.979 1.00 63.75 81 MET A O 1
ATOM 604 N N . PRO A 1 82 ? 33.212 9.931 -33.373 1.00 53.41 82 PRO A N 1
ATOM 60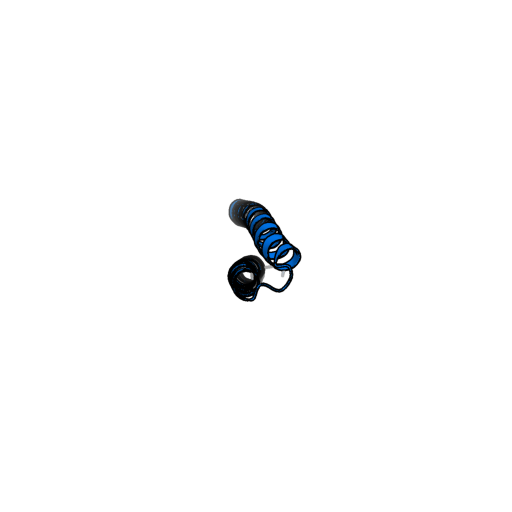5 C CA . PRO 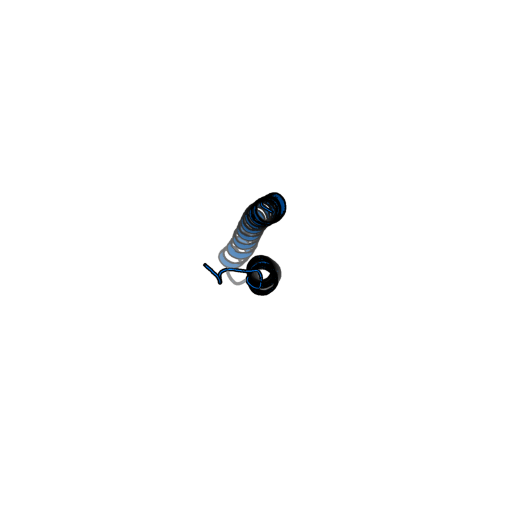A 1 82 ? 33.744 11.238 -33.805 1.00 53.41 82 PRO A CA 1
ATOM 606 C C . PRO A 1 82 ? 33.043 11.880 -35.041 1.00 53.41 82 PRO A C 1
ATOM 608 O O . PRO A 1 82 ? 32.471 11.174 -35.868 1.00 53.41 82 PRO A O 1
ATOM 611 N N . GLN A 1 83 ? 33.139 13.208 -35.183 1.00 54.69 83 GLN A N 1
ATOM 612 C CA . GLN A 1 83 ? 33.855 13.950 -36.247 1.00 54.69 83 GLN A CA 1
ATOM 613 C C . GLN A 1 83 ? 34.065 15.383 -35.743 1.00 54.69 83 GLN A C 1
ATOM 615 O O . GLN A 1 83 ? 33.048 16.033 -35.412 1.00 54.69 83 GLN A O 1
#

Sequence (83 aa):
MDIVKSFINWVLGLLSLIALGMALWGGFQMVTAAGDDGKYKGGFKILKQAAIGLIVVGFSWIIVSSIFWIIGGFSGGEGSMPQ

Nearest PDB structures (foldseek):
  3q84-assembly2_H  TM=5.485E-01  e=4.484E+00  Homo sapiens

Solvent-accessible surface area (backbone atoms only — not comparable to full-atom values): 4546 Å² total; per-residue (Å²): 129,55,66,61,56,51,52,50,52,51,51,44,51,54,49,49,53,50,32,50,52,42,36,50,53,16,46,50,38,39,72,69,22,84,85,42,66,66,41,34,52,53,12,50,53,42,36,54,52,27,50,52,52,53,49,51,47,54,49,51,54,51,52,53,54,50,50,51,51,53,52,50,58,63,66,67,74,74,84,93,76,88,136